Protein AF-A0A962YUQ8-F1 (afdb_monomer_lite)

Sequence (128 aa):
MPGHFPDFPIFPGVLIIAALARSSGMLVILLGWCEELGDMDALLARLARTEGTAGILGGNLMILTESKIKHIDPVYPGSTMELHSELILKRESMFVCKVVALVNGAEISKGQLTPATLPPTMLGEFGG

Structure (mmCIF, N/CA/C/O backbone):
data_AF-A0A962YUQ8-F1
#
_entry.id   AF-A0A962YUQ8-F1
#
loop_
_atom_site.group_PDB
_atom_site.id
_atom_site.type_symbol
_atom_site.label_atom_id
_atom_site.label_alt_id
_atom_site.label_comp_id
_atom_site.label_asym_id
_atom_site.label_entity_id
_atom_site.label_seq_id
_atom_site.pdbx_PDB_ins_code
_atom_site.Cartn_x
_atom_site.Cartn_y
_atom_site.Cartn_z
_atom_site.occupancy
_atom_site.B_iso_or_equiv
_atom_site.auth_seq_id
_atom_site.auth_comp_id
_atom_site.auth_asym_id
_atom_site.auth_atom_id
_atom_site.pdbx_PDB_model_num
ATOM 1 N N . MET A 1 1 ? 17.995 11.744 -11.605 1.00 47.94 1 MET A N 1
ATOM 2 C CA . MET A 1 1 ? 18.024 10.729 -10.531 1.00 47.94 1 MET A CA 1
ATOM 3 C C . MET A 1 1 ? 19.074 9.702 -10.916 1.00 47.94 1 MET A C 1
ATOM 5 O O . MET A 1 1 ? 19.015 9.257 -12.057 1.00 47.94 1 MET A O 1
ATOM 9 N N . PRO A 1 2 ? 20.048 9.378 -10.052 1.00 55.34 2 PRO A N 1
ATOM 10 C CA . PRO A 1 2 ? 20.934 8.236 -10.276 1.00 55.34 2 PRO A CA 1
ATOM 11 C C . PRO A 1 2 ? 20.058 6.992 -10.485 1.00 55.34 2 PRO A C 1
ATOM 13 O O . PRO A 1 2 ? 19.179 6.727 -9.665 1.00 55.34 2 PRO A O 1
ATOM 16 N N . GLY A 1 3 ? 20.195 6.320 -11.628 1.00 59.50 3 GLY A N 1
ATOM 17 C CA . GLY A 1 3 ? 19.309 5.222 -12.015 1.00 59.50 3 GLY A CA 1
ATOM 18 C C . GLY A 1 3 ? 19.520 3.986 -11.142 1.00 59.50 3 GLY A C 1
ATOM 19 O O . GLY A 1 3 ? 20.655 3.613 -10.853 1.00 59.50 3 GLY A O 1
ATOM 20 N N . HIS A 1 4 ? 18.432 3.333 -10.740 1.00 74.31 4 HIS A N 1
ATOM 21 C CA . HIS A 1 4 ? 18.457 1.920 -10.372 1.00 74.31 4 HIS A CA 1
ATOM 22 C C . HIS A 1 4 ? 18.119 1.133 -11.641 1.00 74.31 4 HIS A C 1
ATOM 24 O O . HIS A 1 4 ? 16.957 0.924 -11.929 1.00 74.31 4 HIS A O 1
ATOM 30 N N . PHE A 1 5 ? 19.047 0.779 -12.513 1.00 82.62 5 PHE A N 1
ATOM 31 C CA . PHE A 1 5 ? 20.499 0.724 -12.394 1.00 82.62 5 PHE A CA 1
ATOM 32 C C . PHE A 1 5 ? 21.167 1.816 -13.247 1.00 82.62 5 PHE A C 1
ATOM 34 O O . PHE A 1 5 ? 20.496 2.426 -14.088 1.00 82.62 5 PHE A O 1
ATOM 41 N N . PRO A 1 6 ? 22.467 2.102 -13.042 1.00 80.62 6 PRO A N 1
ATOM 42 C CA . PRO A 1 6 ? 23.225 2.937 -13.970 1.00 80.62 6 PRO A CA 1
ATOM 43 C C . PRO A 1 6 ? 23.014 2.434 -15.406 1.00 80.62 6 PRO A C 1
ATOM 45 O O . PRO A 1 6 ? 23.031 1.228 -15.637 1.00 80.62 6 PRO A O 1
ATOM 48 N N . ASP A 1 7 ? 22.708 3.348 -16.328 1.00 84.94 7 ASP A N 1
ATOM 49 C CA . ASP A 1 7 ? 22.373 3.095 -17.744 1.00 84.94 7 ASP A CA 1
ATOM 50 C C . ASP A 1 7 ? 21.083 2.298 -18.034 1.00 84.94 7 ASP A C 1
ATOM 52 O O . ASP A 1 7 ? 20.617 2.284 -19.173 1.00 84.94 7 ASP A O 1
ATOM 56 N N . PHE A 1 8 ? 20.440 1.707 -17.022 1.00 84.88 8 PHE A N 1
ATOM 57 C CA . PHE A 1 8 ? 19.187 0.962 -17.172 1.00 84.88 8 PHE A CA 1
ATOM 58 C C . PHE A 1 8 ? 18.180 1.329 -16.071 1.00 84.88 8 PHE A C 1
ATOM 60 O O . PHE A 1 8 ? 18.024 0.587 -15.097 1.00 84.88 8 PHE A O 1
ATOM 67 N N . PRO A 1 9 ? 17.508 2.491 -16.169 1.00 89.06 9 PRO A N 1
ATOM 68 C CA . PRO A 1 9 ? 16.664 2.992 -15.096 1.00 89.06 9 PRO A CA 1
ATOM 69 C C . PRO A 1 9 ? 15.342 2.214 -15.011 1.00 89.06 9 PRO A C 1
ATOM 71 O O . PRO A 1 9 ? 14.463 2.350 -15.858 1.00 89.06 9 PRO A O 1
ATOM 74 N N . ILE A 1 10 ? 15.188 1.449 -13.936 1.00 90.75 10 ILE A N 1
ATOM 75 C CA . ILE A 1 10 ? 13.982 0.737 -13.518 1.00 90.75 10 ILE A CA 1
ATOM 76 C C . ILE A 1 10 ? 13.551 1.263 -12.144 1.00 90.75 10 ILE A C 1
ATOM 78 O O . ILE A 1 10 ? 14.359 1.535 -11.255 1.00 90.75 10 ILE A O 1
ATOM 82 N N . PHE A 1 11 ? 12.250 1.387 -11.924 1.00 92.88 11 PHE A N 1
ATOM 83 C CA . PHE A 1 11 ? 11.718 1.684 -10.606 1.00 92.88 11 PHE A CA 1
ATOM 84 C C . PHE A 1 11 ? 11.902 0.473 -9.664 1.00 92.88 11 PHE A C 1
ATOM 86 O O . PHE A 1 11 ? 11.446 -0.626 -9.988 1.00 92.88 11 PHE A O 1
ATOM 93 N N . PRO A 1 12 ? 12.546 0.633 -8.494 1.00 94.12 12 PRO A N 1
ATOM 94 C CA . PRO A 1 12 ? 12.822 -0.487 -7.597 1.00 94.12 12 PRO A CA 1
ATOM 95 C C . PRO A 1 12 ? 11.549 -1.188 -7.101 1.00 94.12 12 PRO A C 1
ATOM 97 O O . PRO A 1 12 ? 10.645 -0.545 -6.563 1.00 94.12 12 PRO A O 1
ATOM 100 N N . GLY A 1 13 ? 11.519 -2.524 -7.167 1.00 93.88 13 GLY A N 1
ATOM 101 C CA . GLY A 1 13 ? 10.376 -3.329 -6.707 1.00 93.88 13 GLY A CA 1
ATOM 102 C C . GLY A 1 13 ? 9.995 -3.081 -5.241 1.00 93.88 13 GLY A C 1
ATOM 103 O O . GLY A 1 13 ? 8.817 -2.966 -4.911 1.00 93.88 13 GLY A O 1
ATOM 104 N N . VAL A 1 14 ? 10.981 -2.868 -4.364 1.00 95.50 14 VAL A N 1
ATOM 105 C CA . VAL A 1 14 ? 10.747 -2.532 -2.946 1.00 95.50 14 VAL A CA 1
ATOM 106 C C . VAL A 1 14 ? 9.982 -1.216 -2.759 1.00 95.50 14 VAL A C 1
ATOM 108 O O . VAL A 1 14 ? 9.186 -1.090 -1.830 1.00 95.50 14 VAL A O 1
ATOM 111 N N . LEU A 1 15 ? 10.162 -0.244 -3.659 1.00 95.44 15 LEU A N 1
ATOM 112 C CA . LEU A 1 15 ? 9.418 1.014 -3.605 1.00 95.44 15 LEU A CA 1
ATOM 113 C C . LEU A 1 15 ? 7.973 0.832 -4.075 1.00 95.44 15 LEU A C 1
ATOM 115 O O . LEU A 1 15 ? 7.090 1.514 -3.561 1.00 95.44 15 LEU A O 1
ATOM 119 N N . ILE A 1 16 ? 7.712 -0.124 -4.973 1.00 96.38 16 ILE A N 1
ATOM 120 C CA . ILE A 1 16 ? 6.347 -0.533 -5.340 1.00 96.38 16 ILE A CA 1
ATOM 121 C C . ILE A 1 16 ? 5.649 -1.139 -4.118 1.00 96.38 16 ILE A C 1
ATOM 123 O O . ILE A 1 16 ? 4.532 -0.744 -3.793 1.00 96.38 16 ILE A O 1
ATOM 127 N N . ILE A 1 17 ? 6.325 -2.036 -3.389 1.00 97.56 17 ILE A N 1
ATOM 128 C CA . ILE A 1 17 ? 5.801 -2.620 -2.142 1.00 97.56 17 ILE A CA 1
ATOM 129 C C . ILE A 1 17 ? 5.511 -1.520 -1.115 1.00 97.56 17 ILE A C 1
ATOM 131 O O . ILE A 1 17 ? 4.428 -1.497 -0.538 1.00 97.56 17 ILE A O 1
ATOM 135 N N . ALA A 1 18 ? 6.437 -0.578 -0.914 1.00 96.31 18 ALA A N 1
ATOM 136 C CA . ALA A 1 18 ? 6.252 0.529 0.023 1.00 96.31 18 ALA A CA 1
ATOM 137 C C . ALA A 1 18 ? 5.078 1.443 -0.365 1.00 96.31 18 ALA A C 1
ATOM 139 O O . ALA A 1 18 ? 4.335 1.896 0.506 1.00 96.31 18 ALA A O 1
ATOM 140 N N . ALA A 1 19 ? 4.892 1.710 -1.659 1.00 96.69 19 ALA A N 1
ATOM 141 C CA . ALA A 1 19 ? 3.779 2.512 -2.150 1.00 96.69 19 ALA A CA 1
ATOM 142 C C . ALA A 1 19 ? 2.433 1.798 -1.940 1.00 96.69 19 ALA A C 1
ATOM 144 O O . ALA A 1 19 ? 1.501 2.402 -1.407 1.00 96.69 19 ALA A O 1
ATOM 145 N N . LEU A 1 20 ? 2.356 0.501 -2.265 1.00 98.06 20 LEU A N 1
ATOM 146 C CA . LEU A 1 20 ? 1.181 -0.330 -1.990 1.00 98.06 20 LEU A CA 1
ATOM 147 C C . LEU A 1 20 ? 0.885 -0.397 -0.488 1.00 98.06 20 LEU A C 1
ATOM 149 O O . LEU A 1 20 ? -0.255 -0.197 -0.089 1.00 98.06 20 LEU A O 1
ATOM 153 N N . ALA A 1 21 ? 1.903 -0.576 0.357 1.00 96.69 21 ALA A N 1
ATOM 154 C CA . ALA A 1 21 ? 1.738 -0.614 1.808 1.00 96.69 21 ALA A CA 1
ATOM 155 C C . ALA A 1 21 ? 1.177 0.702 2.370 1.00 96.69 21 ALA A C 1
ATOM 157 O O . ALA A 1 21 ? 0.286 0.674 3.217 1.00 96.69 21 ALA A O 1
ATOM 158 N N . ARG A 1 22 ? 1.647 1.858 1.879 1.00 94.19 22 ARG A N 1
ATOM 159 C CA . ARG A 1 22 ? 1.100 3.168 2.2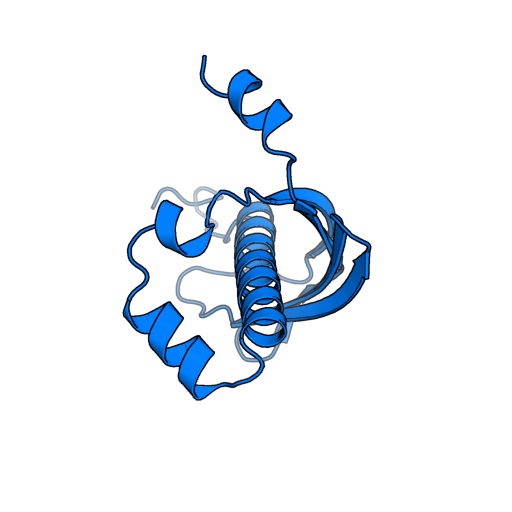77 1.00 94.19 22 ARG A CA 1
ATOM 160 C C . ARG A 1 22 ? -0.343 3.345 1.815 1.00 94.19 22 ARG A C 1
ATOM 162 O O . ARG A 1 22 ? -1.163 3.805 2.602 1.00 94.19 22 ARG A O 1
ATOM 169 N N . SER A 1 23 ? -0.660 2.941 0.585 1.00 95.38 23 SER A N 1
ATOM 170 C CA . SER A 1 23 ? -2.035 2.957 0.069 1.00 95.38 23 SER A CA 1
ATOM 171 C C . SER A 1 23 ? -2.961 2.078 0.921 1.00 95.38 23 SER A C 1
ATOM 173 O O . SER A 1 23 ? -4.014 2.536 1.360 1.00 95.38 23 SER A O 1
ATOM 175 N N . SER A 1 24 ? -2.528 0.859 1.259 1.00 96.12 24 SER A N 1
ATOM 176 C CA . SER A 1 24 ? -3.257 -0.044 2.153 1.00 96.12 24 SER A CA 1
ATOM 177 C C . SER A 1 24 ? -3.43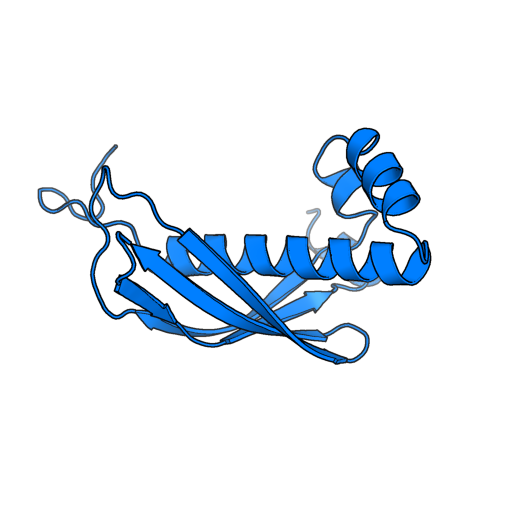9 0.532 3.558 1.00 96.12 24 SER A C 1
ATOM 179 O O . SER A 1 24 ? -4.525 0.422 4.117 1.00 96.12 24 SER A O 1
ATOM 181 N N . GLY A 1 25 ? -2.415 1.171 4.129 1.00 93.00 25 GLY A N 1
ATOM 182 C CA . GLY A 1 25 ? -2.526 1.836 5.430 1.00 93.00 25 GLY A CA 1
ATOM 183 C C . GLY A 1 25 ? -3.547 2.977 5.414 1.00 93.00 25 GLY A C 1
ATOM 184 O O . GLY A 1 25 ? -4.405 3.053 6.290 1.00 93.00 25 GLY A O 1
ATOM 185 N N . MET A 1 26 ? -3.524 3.825 4.382 1.00 91.38 26 MET A N 1
ATOM 186 C CA . MET A 1 26 ? -4.530 4.880 4.219 1.00 91.38 26 MET A CA 1
ATOM 187 C C . MET A 1 26 ? -5.943 4.300 4.115 1.00 91.38 26 MET A C 1
ATOM 189 O O . MET A 1 26 ? -6.844 4.784 4.792 1.00 91.38 26 MET A O 1
ATOM 193 N N . LEU A 1 27 ? -6.128 3.235 3.327 1.00 93.69 27 LEU A N 1
ATOM 194 C CA . LEU A 1 27 ? -7.411 2.540 3.213 1.00 93.69 27 LEU A CA 1
ATOM 195 C C . LEU A 1 27 ? -7.913 2.054 4.579 1.00 93.69 27 LEU A C 1
ATOM 197 O O . LEU A 1 27 ? -9.058 2.310 4.935 1.00 93.69 27 LEU A O 1
ATOM 201 N N . VAL A 1 28 ? -7.058 1.389 5.357 1.00 93.12 28 VAL A N 1
ATOM 202 C CA . VAL A 1 28 ? -7.417 0.861 6.682 1.00 93.12 28 VAL A CA 1
ATOM 203 C C . VAL A 1 28 ? -7.835 1.974 7.646 1.00 93.12 28 VAL A C 1
ATOM 205 O O . VAL A 1 28 ? -8.845 1.830 8.333 1.00 93.12 28 VAL A O 1
ATOM 208 N N . ILE A 1 29 ? -7.102 3.091 7.676 1.00 90.12 29 ILE A N 1
ATOM 209 C CA . ILE A 1 29 ? -7.434 4.247 8.527 1.00 90.12 29 ILE A CA 1
ATOM 210 C C . ILE A 1 29 ? -8.783 4.842 8.127 1.00 90.12 29 ILE A C 1
ATOM 212 O O . ILE A 1 29 ? -9.642 5.051 8.981 1.00 90.12 29 ILE A O 1
ATOM 216 N N . LEU A 1 30 ? -8.983 5.082 6.829 1.00 89.88 30 LEU A N 1
ATOM 217 C CA . LEU A 1 30 ? -10.210 5.687 6.316 1.00 89.88 30 LEU A CA 1
ATOM 218 C C . LEU A 1 30 ? -11.430 4.796 6.570 1.00 89.88 30 LEU A C 1
ATOM 220 O O . LEU A 1 30 ? -12.469 5.301 6.985 1.00 89.88 30 LEU A O 1
ATOM 224 N N . LEU A 1 31 ? -11.297 3.478 6.387 1.00 90.38 31 LEU A N 1
ATOM 225 C CA . LEU A 1 31 ? -12.355 2.521 6.717 1.00 90.38 31 LEU A CA 1
ATOM 226 C C . LEU A 1 31 ? -12.657 2.512 8.220 1.00 90.38 31 LEU A C 1
ATOM 228 O O . LEU A 1 31 ? -13.823 2.520 8.600 1.00 90.38 31 LEU A O 1
ATOM 232 N N . GLY A 1 32 ? -11.630 2.555 9.074 1.00 89.38 32 GLY A N 1
ATOM 233 C CA . GLY A 1 32 ? -11.812 2.639 10.525 1.00 89.38 32 GLY A CA 1
ATOM 234 C C . GLY A 1 32 ? -12.569 3.896 10.958 1.00 89.38 32 GLY A C 1
ATOM 235 O O . GLY A 1 32 ? -13.484 3.812 11.771 1.00 89.38 32 GLY A O 1
ATOM 236 N N . TRP A 1 33 ? -12.249 5.054 10.378 1.00 89.31 33 TRP A N 1
ATOM 237 C CA . TRP A 1 33 ? -12.995 6.288 10.640 1.00 89.31 33 TRP A CA 1
ATOM 238 C C . TRP A 1 33 ? -14.411 6.256 10.078 1.00 89.31 33 TRP A C 1
ATOM 240 O O . TRP A 1 33 ? -15.317 6.793 10.704 1.00 89.31 33 TRP A O 1
ATOM 250 N N . CYS A 1 34 ? -14.616 5.636 8.916 1.00 89.50 34 CYS A N 1
ATOM 251 C CA . CYS A 1 34 ? -15.949 5.464 8.351 1.00 89.50 34 CYS A CA 1
ATOM 252 C C . CYS A 1 34 ? -16.841 4.622 9.276 1.00 89.50 34 CYS A C 1
ATOM 254 O O . CYS A 1 34 ? -18.006 4.957 9.466 1.00 89.50 34 CYS A O 1
ATOM 256 N N . GLU A 1 35 ? -16.294 3.562 9.881 1.00 89.06 35 GLU A N 1
ATOM 257 C CA . GLU A 1 35 ? -16.995 2.748 10.883 1.00 89.06 35 GLU A CA 1
ATOM 258 C C . GLU A 1 35 ? -17.270 3.528 12.181 1.00 89.06 35 GLU A C 1
ATOM 260 O O . GLU A 1 35 ? -18.359 3.415 12.736 1.00 89.06 35 GLU A O 1
ATOM 265 N N . GLU A 1 36 ? -16.306 4.324 12.659 1.00 89.06 36 GLU A N 1
ATOM 266 C CA . GLU A 1 36 ? -16.436 5.132 13.883 1.00 89.06 36 GLU A CA 1
ATOM 267 C C . GLU A 1 36 ? -17.482 6.248 13.737 1.00 89.06 36 GLU A C 1
ATOM 269 O O . GLU A 1 36 ? -18.279 6.487 14.642 1.00 89.06 36 GLU A O 1
ATOM 274 N N . LEU A 1 37 ? -17.468 6.948 12.600 1.00 90.19 37 LEU A N 1
ATOM 275 C CA . LEU A 1 37 ? -18.314 8.113 12.346 1.00 90.19 37 LEU A CA 1
ATOM 276 C C . LEU A 1 37 ? -19.694 7.729 11.798 1.00 90.19 37 LEU A C 1
ATOM 278 O O . LEU A 1 37 ? -20.643 8.491 11.968 1.00 90.19 37 LEU A O 1
ATOM 282 N N . GLY A 1 38 ? -19.808 6.577 11.128 1.00 89.62 38 GLY A N 1
ATOM 283 C CA . GLY A 1 38 ? -21.056 6.055 10.562 1.00 89.62 38 GLY A CA 1
ATOM 284 C C . GLY A 1 38 ? -21.606 6.825 9.355 1.00 89.62 38 GLY A C 1
ATOM 285 O O . GLY A 1 38 ? -22.658 6.456 8.838 1.00 89.62 38 GLY A O 1
ATOM 286 N N . ASP A 1 39 ? -20.918 7.876 8.903 1.00 90.62 39 ASP A N 1
ATOM 287 C CA . ASP A 1 39 ? -21.372 8.772 7.842 1.00 90.62 39 ASP A CA 1
ATOM 288 C C . ASP A 1 39 ? -20.209 9.290 6.974 1.00 90.62 39 ASP A C 1
ATOM 290 O O . ASP A 1 39 ? -19.122 9.621 7.464 1.00 90.62 39 ASP A O 1
ATOM 294 N N . MET A 1 40 ? -20.458 9.377 5.665 1.00 90.31 40 MET A N 1
ATOM 295 C CA . MET A 1 40 ? -19.477 9.825 4.677 1.00 90.31 40 MET A CA 1
ATOM 296 C C . MET A 1 40 ? -19.205 11.327 4.763 1.00 90.31 40 MET A C 1
ATOM 298 O O . MET A 1 40 ? -18.052 11.730 4.593 1.00 90.31 40 MET A O 1
ATOM 302 N N . ASP A 1 41 ? -20.206 12.156 5.068 1.00 92.81 41 ASP A N 1
ATOM 303 C CA . ASP A 1 41 ? -19.989 13.599 5.215 1.00 92.81 41 ASP A CA 1
ATOM 304 C C . ASP A 1 41 ? -19.131 13.887 6.452 1.00 92.81 41 ASP A C 1
ATOM 306 O O . ASP A 1 41 ? -18.200 14.697 6.400 1.00 92.81 41 ASP A O 1
ATOM 310 N N . ALA A 1 42 ? -19.361 13.158 7.547 1.00 90.12 42 ALA A N 1
ATOM 311 C CA . ALA A 1 42 ? -18.512 13.207 8.732 1.00 90.12 42 ALA A CA 1
ATOM 312 C C . ALA A 1 42 ? -17.060 12.776 8.442 1.00 90.12 42 ALA A C 1
ATOM 314 O O . ALA A 1 42 ? -16.123 13.446 8.895 1.00 90.12 42 ALA A O 1
ATOM 315 N N . LEU A 1 43 ? -16.855 11.705 7.662 1.00 90.88 43 LEU A N 1
ATOM 316 C CA . LEU A 1 43 ? -15.524 11.260 7.233 1.00 90.88 43 LEU A CA 1
ATOM 317 C C . LEU A 1 43 ? -14.805 12.346 6.425 1.00 90.88 43 LEU A C 1
ATOM 319 O O . LEU A 1 43 ? -13.659 12.684 6.730 1.00 90.88 43 LEU A O 1
ATOM 323 N N . LEU A 1 44 ? -15.477 12.919 5.423 1.00 90.81 44 LEU A N 1
ATOM 324 C CA . LEU A 1 44 ? -14.922 13.986 4.588 1.00 90.81 44 LEU A CA 1
ATOM 325 C C . LEU A 1 44 ? -14.599 15.231 5.416 1.00 90.81 44 LEU A C 1
ATOM 327 O O . LEU A 1 44 ? -13.532 15.822 5.259 1.00 90.81 44 LEU A O 1
ATOM 331 N N . ALA A 1 45 ? -15.479 15.597 6.347 1.00 90.69 45 ALA A N 1
ATOM 332 C CA . ALA A 1 45 ? -15.268 16.724 7.241 1.00 90.69 45 ALA A CA 1
ATOM 333 C C . ALA A 1 45 ? -14.075 16.497 8.186 1.00 90.69 45 ALA A C 1
ATOM 335 O O . ALA A 1 45 ? -13.325 17.435 8.461 1.00 90.69 45 ALA A O 1
ATOM 336 N N . ARG A 1 46 ? -13.865 15.266 8.676 1.00 88.06 46 ARG A N 1
ATOM 337 C CA . ARG A 1 46 ? -12.668 14.898 9.450 1.00 88.06 46 ARG A CA 1
ATOM 338 C C . ARG A 1 46 ? -11.415 14.985 8.585 1.00 88.06 46 ARG A C 1
ATOM 340 O O . ARG A 1 46 ? -10.454 15.631 8.994 1.00 88.06 46 ARG A O 1
ATOM 347 N N . LEU A 1 47 ? -11.441 14.401 7.389 1.00 88.19 47 LEU A N 1
ATOM 348 C CA . LEU A 1 47 ? -10.312 14.415 6.459 1.00 88.19 47 LEU A CA 1
ATOM 349 C C . LEU A 1 47 ? -9.898 15.848 6.094 1.00 88.19 47 LEU A C 1
ATOM 351 O O . LEU A 1 47 ? -8.718 16.169 6.155 1.00 88.19 47 LEU A O 1
ATOM 355 N N . ALA A 1 48 ? -10.863 16.728 5.811 1.00 88.88 48 ALA A N 1
ATOM 356 C CA . ALA A 1 48 ? -10.619 18.128 5.460 1.00 88.88 48 ALA A CA 1
ATOM 357 C C . ALA A 1 48 ? -9.949 18.945 6.578 1.00 88.88 48 ALA A C 1
ATOM 359 O O . ALA A 1 48 ? -9.284 19.937 6.300 1.00 88.88 48 ALA A O 1
ATOM 360 N N . ARG A 1 49 ? -10.132 18.542 7.840 1.00 86.94 49 ARG A N 1
ATOM 361 C CA . ARG A 1 49 ? -9.528 19.187 9.018 1.00 86.94 49 ARG A CA 1
ATOM 362 C C . ARG A 1 49 ? -8.240 18.502 9.477 1.00 86.94 49 ARG A C 1
ATOM 364 O O . ARG A 1 49 ? -7.633 18.934 10.454 1.00 86.94 49 ARG A O 1
ATOM 371 N N . THR A 1 50 ? -7.856 17.408 8.827 1.00 84.50 50 THR A N 1
ATOM 372 C CA . THR A 1 50 ? -6.701 16.609 9.218 1.00 84.50 50 THR A CA 1
ATOM 373 C C . THR A 1 50 ? -5.458 17.108 8.496 1.00 84.50 50 THR A C 1
ATOM 375 O O . THR A 1 50 ? -5.337 16.963 7.283 1.00 84.50 50 THR A O 1
ATOM 378 N N . GLU A 1 51 ? -4.500 17.641 9.252 1.00 78.81 51 GLU A N 1
ATOM 379 C CA . GLU A 1 51 ? -3.208 18.071 8.721 1.00 78.81 51 GLU A CA 1
ATOM 380 C C . GLU A 1 51 ? -2.057 17.235 9.290 1.00 78.81 51 GLU A C 1
ATOM 382 O O . GLU A 1 51 ? -2.012 16.896 10.477 1.00 78.81 51 GLU A O 1
ATOM 387 N N . GLY A 1 52 ? -1.096 16.917 8.420 1.00 74.25 52 GLY A N 1
ATOM 388 C CA . GLY A 1 52 ? 0.126 16.202 8.778 1.00 74.25 52 GLY A CA 1
ATOM 389 C C . GLY A 1 52 ? -0.068 14.727 9.156 1.00 74.25 52 GLY A C 1
ATOM 390 O O . GLY A 1 52 ? -1.168 14.215 9.359 1.00 74.25 52 GLY A O 1
ATOM 391 N N . THR A 1 53 ? 1.055 14.016 9.268 1.00 66.38 53 THR A N 1
ATOM 392 C CA . THR A 1 53 ? 1.082 12.574 9.561 1.00 66.38 53 THR A CA 1
ATOM 393 C C . THR A 1 53 ? 0.456 12.243 10.919 1.00 66.38 53 THR A C 1
ATOM 395 O O . THR A 1 53 ? -0.230 11.235 11.049 1.00 66.38 53 THR A O 1
ATOM 398 N N . ALA A 1 54 ? 0.646 13.102 11.925 1.00 66.56 54 ALA A N 1
ATOM 399 C CA . ALA A 1 54 ? 0.097 12.895 13.265 1.00 66.56 54 ALA A CA 1
ATOM 400 C C . ALA A 1 54 ? -1.440 12.967 13.288 1.00 66.56 54 ALA A C 1
ATOM 402 O O . ALA A 1 54 ? -2.073 12.147 13.951 1.00 66.56 54 ALA A O 1
ATOM 403 N N . GLY A 1 55 ? -2.037 13.890 12.525 1.00 67.25 55 GLY A N 1
ATOM 404 C CA . GLY A 1 55 ? -3.489 13.994 12.396 1.00 67.25 55 GLY A CA 1
ATOM 405 C C . GLY A 1 55 ? -4.097 12.788 11.678 1.00 67.25 55 GLY A C 1
ATOM 406 O O . GLY A 1 55 ? -5.141 12.292 12.097 1.00 67.25 55 GLY A O 1
ATOM 407 N N . ILE A 1 56 ? -3.429 12.288 10.629 1.00 69.38 56 ILE A N 1
ATOM 408 C CA . ILE A 1 56 ? -3.912 11.141 9.843 1.00 69.38 56 ILE A CA 1
ATOM 409 C C . ILE A 1 56 ? -3.807 9.841 10.636 1.00 69.38 56 ILE A C 1
ATOM 411 O O . ILE A 1 56 ? -4.727 9.031 10.632 1.00 69.38 56 ILE A O 1
ATOM 415 N N . LEU A 1 57 ? -2.688 9.627 11.325 1.00 68.25 57 LEU A N 1
ATOM 416 C CA . LEU A 1 57 ? -2.483 8.392 12.071 1.00 68.25 57 LEU A CA 1
ATOM 417 C C . LEU A 1 57 ? -3.243 8.392 13.403 1.00 68.25 57 LEU A C 1
ATOM 419 O O . LEU A 1 57 ? -3.609 7.325 13.881 1.00 68.25 57 LEU A O 1
ATOM 423 N N . GLY A 1 58 ? -3.488 9.552 14.027 1.00 64.12 58 GLY A N 1
ATOM 424 C CA . GLY A 1 58 ? -4.191 9.633 15.315 1.00 64.12 58 GLY A CA 1
ATOM 425 C C . GLY A 1 58 ? -3.529 8.811 16.432 1.00 64.12 58 GLY A C 1
ATOM 426 O O . GLY A 1 58 ? -4.215 8.344 17.334 1.00 64.12 58 GLY A O 1
ATOM 427 N N . GLY A 1 59 ? -2.213 8.577 16.342 1.00 65.69 59 GLY A N 1
ATOM 428 C CA . GLY A 1 59 ? -1.459 7.677 17.227 1.00 65.69 59 GLY A CA 1
ATOM 429 C C . GLY A 1 59 ? -1.391 6.211 16.770 1.00 65.69 59 GLY A C 1
ATOM 430 O O . GLY A 1 59 ? -0.603 5.446 17.319 1.00 65.69 59 GLY A O 1
ATOM 431 N N . ASN A 1 60 ? -2.137 5.819 15.734 1.00 70.31 60 ASN A N 1
ATOM 432 C CA . ASN A 1 60 ? -2.094 4.478 15.155 1.00 70.31 60 ASN A CA 1
ATOM 433 C C . ASN A 1 60 ? -0.958 4.377 14.132 1.00 70.31 60 ASN A C 1
ATOM 435 O O . ASN A 1 60 ? -1.123 4.680 12.950 1.00 70.31 60 ASN A O 1
ATOM 439 N N . LEU A 1 61 ? 0.217 3.942 14.585 1.00 81.62 61 LEU A N 1
ATOM 440 C CA . LEU A 1 61 ? 1.302 3.562 13.686 1.00 81.62 61 LEU A CA 1
ATOM 441 C C . LEU A 1 61 ? 1.039 2.154 13.153 1.00 81.62 61 LEU A C 1
ATOM 443 O O . LEU A 1 61 ? 0.815 1.236 13.934 1.00 81.62 61 LEU A O 1
ATOM 447 N N . MET A 1 62 ? 1.101 1.965 11.837 1.00 89.00 62 MET A N 1
ATOM 448 C CA . MET A 1 62 ? 1.058 0.633 11.234 1.00 89.00 62 MET A CA 1
ATOM 449 C C . MET A 1 62 ? 2.430 0.220 10.723 1.00 89.00 62 MET A C 1
ATOM 451 O O . MET A 1 62 ? 3.131 1.006 10.084 1.00 89.00 62 MET A O 1
ATOM 455 N N . ILE A 1 63 ? 2.776 -1.040 10.959 1.00 92.19 63 ILE A N 1
ATOM 456 C CA . ILE A 1 63 ? 3.972 -1.686 10.425 1.00 92.19 63 ILE A CA 1
ATOM 457 C C . ILE A 1 63 ? 3.575 -2.747 9.404 1.00 92.19 63 ILE A C 1
ATOM 459 O O . ILE A 1 63 ? 2.538 -3.401 9.531 1.00 92.19 63 ILE A O 1
ATOM 463 N N . LEU A 1 64 ? 4.404 -2.936 8.381 1.00 94.50 64 LEU A N 1
ATOM 464 C CA . LEU A 1 64 ? 4.211 -4.027 7.435 1.00 94.50 64 LEU A CA 1
ATOM 465 C C . LEU A 1 64 ? 4.818 -5.307 8.019 1.00 94.50 64 LEU A C 1
ATOM 467 O O . LEU A 1 64 ? 6.036 -5.403 8.131 1.00 94.50 64 LEU A O 1
ATOM 471 N N . THR A 1 65 ? 3.974 -6.274 8.389 1.00 93.69 65 THR A N 1
ATOM 472 C CA . THR A 1 65 ? 4.433 -7.530 9.014 1.00 93.69 65 THR A CA 1
ATOM 473 C C . THR A 1 65 ? 4.759 -8.609 7.987 1.00 93.69 65 THR A C 1
ATOM 475 O O . THR A 1 65 ? 5.745 -9.325 8.129 1.00 93.69 65 THR A O 1
ATOM 478 N N . GLU A 1 66 ? 3.964 -8.704 6.918 1.00 96.06 66 GLU A N 1
ATOM 479 C CA . GLU A 1 66 ? 4.169 -9.669 5.839 1.00 96.06 66 GLU A CA 1
ATOM 480 C C . GLU A 1 66 ? 3.944 -9.012 4.477 1.00 96.06 66 GLU A C 1
ATOM 482 O O . GLU A 1 66 ? 2.997 -8.247 4.280 1.00 96.06 66 GLU A O 1
ATOM 487 N N . SER A 1 67 ? 4.805 -9.358 3.521 1.00 96.62 67 SER A N 1
ATOM 488 C CA . SER A 1 67 ? 4.682 -8.979 2.118 1.00 96.62 67 SER A CA 1
ATOM 489 C C . SER A 1 67 ? 4.855 -10.212 1.240 1.00 96.62 67 SER A C 1
ATOM 491 O O . SER A 1 67 ? 5.943 -10.780 1.155 1.00 96.62 67 SER A O 1
ATOM 493 N N . LYS A 1 68 ? 3.783 -10.607 0.553 1.00 97.62 68 LYS A N 1
ATOM 494 C CA . LYS A 1 68 ? 3.765 -11.675 -0.451 1.00 97.62 68 LYS A CA 1
ATOM 495 C C . LYS A 1 68 ? 3.455 -11.055 -1.803 1.00 97.62 68 LYS A C 1
ATOM 497 O O . LYS A 1 68 ? 2.324 -11.124 -2.278 1.00 97.62 68 LYS A O 1
ATOM 502 N N . ILE A 1 69 ? 4.459 -10.409 -2.392 1.00 98.19 69 ILE A N 1
ATOM 503 C CA . ILE A 1 69 ? 4.334 -9.674 -3.652 1.00 98.19 69 ILE A CA 1
ATOM 504 C C . ILE A 1 69 ? 5.148 -10.360 -4.742 1.00 98.19 69 ILE A C 1
ATOM 506 O O . ILE A 1 69 ? 6.320 -10.682 -4.553 1.00 98.19 69 ILE A O 1
ATOM 510 N N . LYS A 1 70 ? 4.516 -10.556 -5.899 1.00 97.94 70 LYS A N 1
ATOM 511 C CA . LYS A 1 70 ? 5.161 -10.979 -7.137 1.00 97.94 70 LYS A CA 1
ATOM 512 C C . LYS A 1 70 ? 5.260 -9.778 -8.071 1.00 97.94 70 LYS A C 1
ATOM 514 O O . LYS A 1 70 ? 4.235 -9.242 -8.492 1.00 97.94 70 LYS A O 1
ATOM 519 N N . HIS A 1 71 ? 6.485 -9.408 -8.423 1.00 97.44 71 HIS A N 1
ATOM 520 C CA . HIS A 1 71 ? 6.756 -8.469 -9.508 1.00 97.44 71 HIS A CA 1
ATOM 521 C C . HIS A 1 71 ? 6.667 -9.205 -10.847 1.00 97.44 71 HIS A C 1
ATOM 523 O O . HIS A 1 71 ? 7.167 -10.325 -10.972 1.00 97.44 71 HIS A O 1
ATOM 529 N N . ILE A 1 72 ? 5.966 -8.603 -11.803 1.00 96.81 72 ILE A N 1
ATOM 530 C CA . ILE A 1 72 ? 5.664 -9.190 -13.112 1.00 96.81 72 ILE A CA 1
ATOM 531 C C . ILE A 1 72 ? 6.552 -8.536 -14.167 1.00 96.81 72 ILE A C 1
ATOM 533 O O . ILE A 1 72 ? 7.318 -9.244 -14.810 1.00 96.81 72 ILE A O 1
ATOM 537 N N . ASP A 1 73 ? 6.506 -7.205 -14.262 1.00 94.56 73 ASP A N 1
ATOM 538 C CA . ASP A 1 73 ? 7.221 -6.426 -15.274 1.00 94.56 73 ASP A CA 1
ATOM 539 C C . ASP A 1 73 ? 7.933 -5.202 -14.667 1.00 94.56 73 ASP A C 1
ATOM 541 O O . ASP A 1 73 ? 7.472 -4.645 -13.662 1.00 94.56 73 ASP A O 1
ATOM 545 N N . PRO A 1 74 ? 9.066 -4.766 -15.255 1.00 9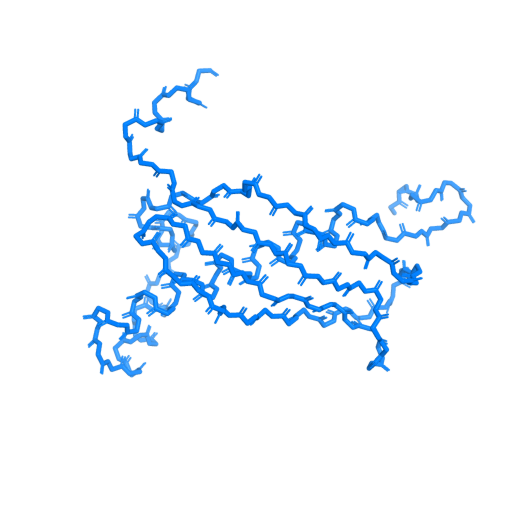2.44 74 PRO A N 1
ATOM 546 C CA . PRO A 1 74 ? 9.779 -3.573 -14.817 1.00 92.44 74 PRO A CA 1
ATOM 547 C C . PRO A 1 74 ? 8.987 -2.300 -15.135 1.00 92.44 74 PRO A C 1
ATOM 549 O O . PRO A 1 74 ? 8.370 -2.171 -16.191 1.00 92.44 74 PRO A O 1
ATOM 552 N N . VAL A 1 75 ? 9.066 -1.319 -14.237 1.00 93.12 75 VAL A N 1
ATOM 553 C CA . VAL A 1 75 ? 8.460 0.005 -14.433 1.00 93.12 75 VAL A CA 1
ATOM 554 C C . VAL A 1 75 ? 9.550 1.000 -14.812 1.00 93.12 75 VAL A C 1
ATOM 556 O O . VAL A 1 75 ? 10.535 1.141 -14.091 1.00 93.12 75 VAL A O 1
ATOM 559 N N . TYR A 1 76 ? 9.370 1.711 -15.922 1.00 91.50 76 TYR A N 1
ATOM 560 C CA . TYR A 1 76 ? 10.347 2.681 -16.424 1.00 91.50 76 TYR A CA 1
ATOM 561 C C . TYR A 1 76 ? 9.983 4.119 -16.022 1.00 91.50 76 TYR A C 1
ATOM 563 O O . TYR A 1 76 ? 8.793 4.431 -15.881 1.00 91.50 76 TYR A O 1
ATOM 571 N N . PRO A 1 77 ? 10.968 5.025 -15.861 1.00 89.50 77 PRO A N 1
ATOM 572 C CA . PRO A 1 77 ? 10.708 6.442 -15.626 1.00 89.50 77 PRO A CA 1
ATOM 573 C C . PRO A 1 77 ? 9.740 7.037 -16.653 1.00 89.50 77 PRO A C 1
ATOM 575 O O . PRO A 1 77 ? 9.809 6.725 -17.838 1.00 89.50 77 PRO A O 1
ATOM 578 N N . GLY A 1 78 ? 8.844 7.908 -16.188 1.00 89.94 78 GLY A N 1
ATOM 579 C CA . GLY A 1 78 ? 7.778 8.488 -17.011 1.00 89.94 78 GLY A CA 1
ATOM 580 C C . GLY A 1 78 ? 6.494 7.654 -17.060 1.00 89.94 78 GLY A C 1
ATOM 581 O O . GLY A 1 78 ? 5.467 8.173 -17.481 1.00 89.94 78 GLY A O 1
ATOM 582 N N . SER A 1 79 ? 6.514 6.407 -16.579 1.00 92.94 79 SER A N 1
ATOM 583 C CA . SER A 1 79 ? 5.295 5.605 -16.419 1.00 92.94 79 SER A CA 1
ATOM 584 C C . SER A 1 79 ? 4.436 6.130 -15.266 1.00 92.94 79 SER A C 1
ATOM 586 O O . SER A 1 79 ? 4.956 6.451 -14.195 1.00 92.94 79 SER A O 1
ATOM 588 N N . THR A 1 80 ? 3.116 6.146 -15.448 1.00 95.06 80 THR A N 1
ATOM 589 C CA . THR A 1 80 ? 2.156 6.358 -14.358 1.00 95.06 80 THR A CA 1
ATOM 590 C C . THR A 1 80 ? 1.755 5.008 -13.780 1.00 95.06 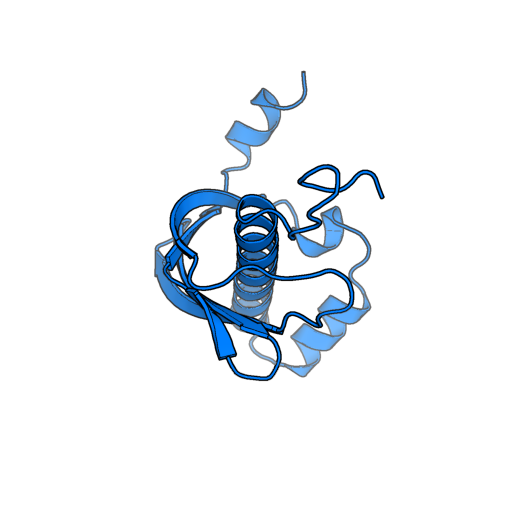80 THR A C 1
ATOM 592 O O . THR A 1 80 ? 1.289 4.134 -14.507 1.00 95.06 80 THR A O 1
ATOM 595 N N . MET A 1 81 ? 1.961 4.844 -12.473 1.00 95.25 81 MET A N 1
ATOM 596 C CA . MET A 1 81 ? 1.593 3.633 -11.748 1.00 95.25 81 MET A CA 1
ATOM 597 C C . MET A 1 81 ? 0.285 3.854 -10.988 1.00 95.25 81 MET A C 1
ATOM 599 O O . MET A 1 81 ? 0.189 4.772 -10.174 1.00 95.25 81 MET A O 1
ATOM 603 N N . GLU A 1 82 ? -0.693 2.987 -11.226 1.00 97.56 82 GLU A N 1
ATOM 604 C CA . GLU A 1 82 ? -1.957 2.946 -10.490 1.00 97.56 82 GLU A CA 1
ATOM 605 C C . GLU A 1 82 ? -1.858 1.896 -9.382 1.00 97.56 82 GLU A C 1
ATOM 607 O O . GLU A 1 82 ? -1.396 0.778 -9.612 1.00 97.56 82 GLU A O 1
ATOM 612 N N . LEU A 1 83 ? -2.255 2.261 -8.163 1.00 98.06 83 LEU A N 1
ATOM 613 C CA . LEU A 1 83 ? -2.139 1.418 -6.975 1.00 98.06 83 LEU A CA 1
ATOM 614 C C . LEU A 1 83 ? -3.533 1.046 -6.486 1.00 98.06 83 LEU A C 1
ATOM 616 O O . LEU A 1 83 ? -4.310 1.911 -6.092 1.00 98.06 83 LEU A O 1
ATOM 620 N N . HIS A 1 84 ? -3.824 -0.247 -6.473 1.00 97.94 84 HIS A N 1
ATOM 621 C CA . HIS A 1 84 ? -5.091 -0.791 -6.014 1.00 97.94 84 HIS A CA 1
ATOM 622 C C . HIS A 1 84 ? -4.852 -1.586 -4.737 1.00 97.94 84 HIS A C 1
ATOM 624 O O . HIS A 1 84 ? -3.980 -2.456 -4.684 1.00 97.94 84 HIS A O 1
ATOM 630 N N . SER A 1 85 ? -5.647 -1.292 -3.712 1.00 97.94 85 SER A N 1
ATOM 631 C CA . SER A 1 85 ? -5.654 -2.012 -2.445 1.00 97.94 85 SER A CA 1
ATOM 632 C C . SER A 1 85 ? -7.087 -2.361 -2.078 1.00 97.94 85 SER A C 1
ATOM 634 O O . SER A 1 85 ? -7.964 -1.505 -2.100 1.00 97.94 85 SER A O 1
ATOM 636 N N . GLU A 1 86 ? -7.299 -3.608 -1.687 1.00 97.88 86 GLU A N 1
ATOM 637 C CA . GLU A 1 86 ? -8.580 -4.144 -1.244 1.00 97.88 86 GLU A CA 1
ATOM 638 C C . GLU A 1 86 ? -8.380 -4.810 0.119 1.00 97.88 86 GLU A C 1
ATOM 640 O O . GLU A 1 86 ? -7.534 -5.696 0.259 1.00 97.88 86 GLU A O 1
ATOM 645 N N . LEU A 1 87 ? -9.130 -4.377 1.135 1.00 97.31 87 LEU A N 1
ATOM 646 C CA . LEU A 1 87 ? -9.101 -4.999 2.457 1.00 97.31 87 LEU A CA 1
ATOM 647 C C . LEU A 1 87 ? -9.909 -6.303 2.419 1.00 97.31 87 LEU A C 1
ATOM 649 O O . LEU A 1 87 ? -11.122 -6.277 2.248 1.00 97.31 87 LEU A O 1
ATOM 653 N N . ILE A 1 88 ? -9.236 -7.435 2.609 1.00 97.56 88 ILE A N 1
ATOM 654 C CA . ILE A 1 88 ? -9.839 -8.776 2.579 1.00 97.56 88 ILE A CA 1
ATOM 655 C C . ILE A 1 88 ? -10.246 -9.237 3.976 1.00 97.56 88 ILE A C 1
ATOM 657 O O . ILE A 1 88 ? -11.243 -9.934 4.148 1.00 97.56 88 ILE A O 1
ATOM 661 N N . LEU A 1 89 ? -9.450 -8.885 4.986 1.00 94.94 89 LEU A N 1
ATOM 662 C CA . LEU A 1 89 ? -9.666 -9.337 6.352 1.00 94.94 89 LEU A CA 1
ATOM 663 C C . LEU A 1 89 ? -9.204 -8.282 7.348 1.00 94.94 89 LEU A C 1
ATOM 665 O O . LEU A 1 89 ? -8.106 -7.746 7.221 1.00 94.94 89 LEU A O 1
ATOM 669 N N . LYS A 1 90 ? -10.017 -8.062 8.379 1.00 93.44 90 LYS A N 1
ATOM 670 C CA . LYS A 1 90 ? -9.702 -7.245 9.550 1.00 93.44 90 LYS A CA 1
ATOM 671 C C . LYS A 1 90 ? -9.774 -8.125 10.797 1.00 93.44 90 LYS A C 1
ATOM 673 O O . LYS A 1 90 ? -10.801 -8.750 11.049 1.00 93.44 90 LYS A O 1
ATOM 678 N N . ARG A 1 91 ? -8.680 -8.202 11.557 1.00 88.44 91 ARG A N 1
ATOM 679 C CA . ARG A 1 91 ? -8.566 -8.941 12.824 1.00 88.44 91 ARG A CA 1
ATOM 680 C C . ARG A 1 91 ? -7.936 -8.041 13.874 1.00 88.44 91 ARG A C 1
ATOM 682 O O . ARG A 1 91 ? -6.720 -7.962 13.901 1.00 88.44 91 ARG A O 1
ATOM 689 N N . GLU A 1 92 ? -8.738 -7.394 14.715 1.00 84.19 92 GLU A N 1
ATOM 690 C CA . GLU A 1 92 ? -8.298 -6.470 15.780 1.00 84.19 92 GLU A CA 1
ATOM 691 C C . GLU A 1 92 ? -7.188 -5.488 15.350 1.00 84.19 92 GLU A C 1
ATOM 693 O O . GLU A 1 92 ? -7.497 -4.390 14.894 1.00 84.19 92 GLU A O 1
ATOM 698 N N . SER A 1 93 ? -5.915 -5.875 15.459 1.00 88.31 93 SER A N 1
ATOM 699 C CA . SER A 1 93 ? -4.737 -5.085 15.088 1.00 88.31 93 SER A CA 1
ATOM 700 C C . SER A 1 93 ? -4.065 -5.491 13.769 1.00 88.31 93 SER A C 1
ATOM 702 O O . SER A 1 93 ? -3.077 -4.873 13.399 1.00 88.31 93 SER A O 1
ATOM 704 N N . MET A 1 94 ? -4.549 -6.502 13.048 1.00 93.81 94 MET A N 1
ATOM 705 C CA . MET A 1 94 ? -3.983 -7.002 11.791 1.00 93.81 94 MET A CA 1
ATOM 706 C C . MET A 1 94 ? -4.974 -6.898 10.635 1.00 93.81 94 MET A C 1
ATOM 708 O O . MET A 1 94 ? -6.161 -7.206 10.767 1.00 93.81 94 MET A O 1
ATOM 712 N N . PHE A 1 95 ? -4.457 -6.553 9.462 1.00 96.44 95 PHE A N 1
ATOM 713 C CA . PHE A 1 95 ? -5.239 -6.378 8.246 1.00 96.44 95 PHE A CA 1
ATOM 714 C C . PHE A 1 95 ? -4.599 -7.172 7.118 1.00 96.44 95 PHE A C 1
ATOM 716 O O . PHE A 1 95 ? -3.380 -7.198 7.001 1.00 96.44 95 PHE A O 1
ATOM 723 N N . VAL A 1 96 ? -5.407 -7.819 6.284 1.00 97.75 96 VAL A N 1
ATOM 724 C CA . VAL A 1 96 ? -4.936 -8.491 5.070 1.00 97.75 96 VAL A CA 1
ATOM 725 C C . VAL A 1 96 ? -5.451 -7.717 3.876 1.00 97.75 96 VAL A C 1
ATOM 727 O O . VAL A 1 96 ? -6.661 -7.653 3.662 1.00 97.75 96 VAL A O 1
ATOM 730 N N . CYS A 1 97 ? -4.538 -7.159 3.090 1.00 98.19 97 CYS A N 1
ATOM 731 C CA . CYS A 1 97 ? -4.860 -6.389 1.901 1.00 98.19 97 CYS A CA 1
ATOM 732 C C . CYS A 1 97 ? -4.394 -7.132 0.651 1.00 98.19 97 CYS A C 1
ATOM 734 O O . CYS A 1 97 ? -3.212 -7.459 0.517 1.00 98.19 97 CYS A O 1
ATOM 736 N N . LYS A 1 98 ? -5.311 -7.373 -0.287 1.00 98.56 98 LYS A N 1
ATOM 737 C CA . LYS A 1 98 ? -4.963 -7.779 -1.648 1.00 98.56 98 LYS A CA 1
ATOM 738 C C . LYS A 1 98 ? -4.584 -6.526 -2.420 1.00 98.56 98 LYS A C 1
ATOM 740 O O . LYS A 1 98 ? -5.296 -5.526 -2.371 1.00 98.56 98 LYS A O 1
ATOM 745 N N . VAL A 1 99 ? -3.453 -6.572 -3.109 1.00 98.56 99 VAL A N 1
ATOM 746 C CA . VAL A 1 99 ? -2.894 -5.396 -3.773 1.00 98.56 99 VAL A CA 1
ATOM 747 C C . VAL A 1 99 ? -2.462 -5.697 -5.198 1.00 98.56 99 VAL A C 1
ATOM 749 O O . VAL A 1 99 ? -1.964 -6.787 -5.497 1.00 98.56 99 VAL A O 1
ATOM 752 N N . VAL A 1 100 ? -2.637 -4.708 -6.069 1.00 98.44 100 VAL A N 1
ATOM 753 C CA . VAL A 1 100 ? -2.218 -4.742 -7.471 1.00 98.44 100 VAL A CA 1
ATOM 754 C C . VAL A 1 100 ? -1.664 -3.370 -7.842 1.00 98.44 100 VAL A C 1
ATOM 756 O O . VAL A 1 100 ? -2.243 -2.348 -7.486 1.00 98.44 100 VAL A O 1
ATOM 759 N N . ALA A 1 101 ? -0.541 -3.345 -8.551 1.00 98.31 101 ALA A N 1
ATOM 760 C CA . ALA A 1 101 ? -0.026 -2.152 -9.203 1.00 98.31 101 ALA A CA 1
ATOM 761 C C . ALA A 1 101 ? -0.099 -2.333 -10.722 1.00 98.31 101 ALA A C 1
ATOM 763 O O . ALA A 1 101 ? 0.308 -3.380 -11.242 1.00 98.31 101 ALA A O 1
ATOM 764 N N . LEU A 1 102 ? -0.613 -1.316 -11.412 1.00 97.94 102 LEU A N 1
ATOM 765 C CA . LEU A 1 102 ? -0.817 -1.307 -12.857 1.00 97.94 102 LEU A CA 1
ATOM 766 C C . LEU A 1 102 ? 0.011 -0.206 -13.522 1.00 97.94 102 LEU A C 1
ATOM 768 O O . LEU A 1 102 ? 0.225 0.853 -12.934 1.00 97.94 102 LEU A O 1
ATOM 772 N N . VAL A 1 103 ? 0.424 -0.432 -14.767 1.00 97.19 103 VAL A N 1
ATOM 773 C CA . VAL A 1 103 ? 0.941 0.602 -15.677 1.00 97.19 103 VAL A CA 1
ATOM 774 C C . VAL A 1 103 ? 0.240 0.429 -17.018 1.00 97.19 103 VAL A C 1
ATOM 776 O O . VAL A 1 103 ? 0.280 -0.656 -17.594 1.00 97.19 103 VAL A O 1
ATOM 779 N N . ASN A 1 104 ? -0.418 1.482 -17.515 1.00 94.12 104 ASN A N 1
ATOM 780 C CA . ASN A 1 104 ? -1.218 1.437 -18.749 1.00 94.12 104 ASN A CA 1
ATOM 781 C C . ASN A 1 104 ? -2.238 0.274 -18.765 1.00 94.12 104 ASN A C 1
ATOM 783 O O . ASN A 1 104 ? -2.425 -0.387 -19.785 1.00 94.12 104 ASN A O 1
ATOM 787 N N . GLY A 1 105 ? -2.849 -0.022 -17.611 1.00 94.25 105 GLY A N 1
ATOM 788 C CA . GLY A 1 105 ? -3.789 -1.135 -17.431 1.00 94.25 105 GLY A CA 1
ATOM 789 C C . GLY A 1 105 ? -3.167 -2.536 -17.316 1.00 94.25 105 GLY A C 1
ATOM 790 O O . GLY A 1 105 ? -3.896 -3.487 -17.043 1.00 94.25 105 GLY A O 1
ATOM 791 N N . ALA A 1 106 ? -1.850 -2.695 -17.481 1.00 96.25 106 ALA A N 1
ATOM 792 C CA . ALA A 1 106 ? -1.161 -3.977 -17.317 1.00 96.25 106 ALA A CA 1
ATOM 793 C C . ALA A 1 106 ? -0.673 -4.181 -15.874 1.00 96.25 106 ALA A C 1
ATOM 795 O O . ALA A 1 106 ? -0.110 -3.268 -15.272 1.00 96.25 106 ALA A O 1
ATOM 796 N N . GLU A 1 107 ? -0.853 -5.385 -15.324 1.00 97.62 107 GLU A N 1
ATOM 797 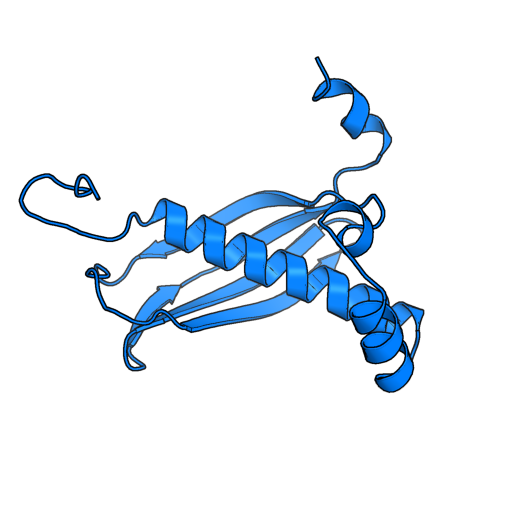C CA . GLU A 1 107 ? -0.373 -5.745 -13.984 1.00 97.62 107 GLU A CA 1
ATOM 798 C C . GLU A 1 107 ? 1.156 -5.846 -13.944 1.00 97.62 107 GLU A C 1
ATOM 800 O O . GLU A 1 107 ? 1.729 -6.786 -14.486 1.00 97.62 107 GLU A O 1
ATOM 805 N N . ILE A 1 108 ? 1.813 -4.929 -13.230 1.00 97.62 108 ILE A N 1
ATOM 806 C CA . ILE A 1 108 ? 3.277 -4.942 -13.060 1.00 97.62 108 ILE A CA 1
ATOM 807 C C . ILE A 1 108 ? 3.705 -5.552 -11.721 1.00 97.62 108 ILE A C 1
ATOM 809 O O . ILE A 1 108 ? 4.835 -6.015 -11.562 1.00 97.62 108 ILE A O 1
ATOM 813 N N . SER A 1 109 ? 2.803 -5.598 -10.739 1.00 98.00 109 SER A N 1
ATOM 814 C CA . SER A 1 109 ? 3.051 -6.195 -9.426 1.00 98.00 109 SER A CA 1
ATOM 815 C C . SER A 1 109 ? 1.733 -6.567 -8.765 1.00 98.00 109 SER A C 1
ATOM 817 O O . SER A 1 109 ? 0.768 -5.811 -8.847 1.00 98.00 109 SER A O 1
ATOM 819 N N . LYS A 1 110 ? 1.678 -7.710 -8.082 1.00 98.38 110 LYS A N 1
ATOM 820 C CA . LYS A 1 110 ? 0.474 -8.132 -7.356 1.00 98.38 110 LYS A CA 1
ATOM 821 C C . LYS A 1 110 ? 0.772 -9.043 -6.184 1.00 98.38 110 LYS A C 1
ATOM 823 O O . LYS A 1 110 ? 1.802 -9.716 -6.154 1.00 98.38 110 LYS A O 1
ATOM 828 N N . GLY A 1 111 ? -0.175 -9.122 -5.259 1.00 98.25 111 GLY A N 1
ATOM 829 C CA . GLY A 1 111 ? -0.147 -10.108 -4.192 1.00 98.25 111 GLY A CA 1
ATOM 830 C C . GLY A 1 111 ? -0.899 -9.649 -2.956 1.00 98.25 111 GLY A C 1
ATOM 831 O O . GLY A 1 111 ? -1.991 -9.091 -3.059 1.00 98.25 111 GLY A O 1
ATOM 832 N N . GLN A 1 112 ? -0.317 -9.917 -1.792 1.00 98.50 112 GLN A N 1
ATOM 833 C CA . GLN A 1 112 ? -0.928 -9.653 -0.498 1.00 98.50 112 GLN A CA 1
ATOM 834 C C . GLN A 1 112 ? 0.052 -8.937 0.432 1.00 98.50 112 GLN A C 1
ATOM 836 O O . GLN A 1 112 ? 1.223 -9.311 0.520 1.00 98.50 112 GLN A O 1
ATOM 841 N N . LEU A 1 113 ? -0.455 -7.943 1.154 1.00 98.19 113 LEU A N 1
ATOM 842 C CA . LEU A 1 113 ? 0.227 -7.275 2.255 1.00 98.19 113 LEU A CA 1
ATOM 843 C C . LEU A 1 113 ? -0.537 -7.514 3.552 1.00 98.19 113 LEU A C 1
ATOM 845 O O . LEU A 1 113 ? -1.768 -7.502 3.555 1.00 98.19 113 LEU A O 1
ATOM 849 N N . THR A 1 114 ? 0.196 -7.671 4.650 1.00 97.56 114 THR A N 1
ATOM 850 C CA . THR A 1 114 ? -0.391 -7.816 5.984 1.00 97.56 114 THR A CA 1
ATOM 851 C C . THR A 1 114 ? 0.133 -6.713 6.910 1.00 97.56 114 THR A C 1
ATOM 853 O O . THR A 1 114 ? 1.125 -6.923 7.619 1.00 97.56 114 THR A O 1
ATOM 856 N N . PRO A 1 115 ? -0.438 -5.496 6.880 1.00 95.69 115 PRO A N 1
ATOM 857 C CA . PRO A 1 115 ? -0.109 -4.475 7.866 1.00 95.69 115 PRO A CA 1
ATOM 858 C C . PRO A 1 115 ? -0.734 -4.783 9.233 1.00 95.69 115 PRO A C 1
ATOM 860 O O . PRO A 1 115 ? -1.796 -5.401 9.327 1.00 95.69 115 PRO A O 1
ATOM 863 N N . ALA A 1 116 ? -0.073 -4.329 10.296 1.00 93.50 116 ALA A N 1
ATOM 864 C CA . ALA A 1 116 ? -0.574 -4.417 11.660 1.00 93.50 116 ALA A CA 1
ATOM 865 C C . ALA A 1 116 ? -0.391 -3.093 12.407 1.00 93.50 116 ALA A C 1
ATOM 867 O O . ALA A 1 116 ? 0.628 -2.422 12.239 1.00 93.50 116 ALA A O 1
ATOM 868 N N . THR A 1 117 ? -1.359 -2.727 13.241 1.00 90.62 117 THR A N 1
ATOM 869 C CA . THR A 1 117 ? -1.273 -1.591 14.157 1.00 90.62 117 THR A CA 1
ATOM 870 C C . THR A 1 117 ? -0.305 -1.921 15.285 1.00 90.62 117 THR A C 1
ATOM 872 O O . THR A 1 117 ? -0.456 -2.927 15.980 1.00 90.62 117 THR A O 1
ATOM 875 N N . LEU A 1 118 ? 0.679 -1.052 15.482 1.00 86.25 118 LEU A N 1
ATOM 876 C CA . LEU A 1 118 ? 1.603 -1.115 16.598 1.00 86.25 118 LEU A CA 1
ATOM 877 C C . LEU A 1 118 ? 0.910 -0.566 17.857 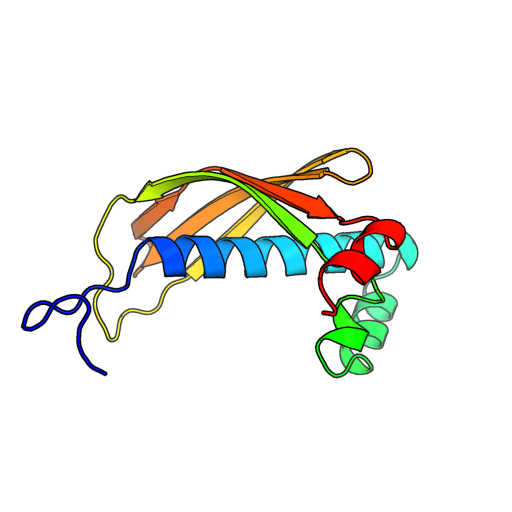1.00 86.25 118 LEU A C 1
ATOM 879 O O . LEU A 1 118 ? 0.374 0.546 17.817 1.00 86.25 118 LEU A O 1
ATOM 883 N N . PRO A 1 119 ? 0.911 -1.304 18.980 1.00 79.00 119 PRO A N 1
ATOM 884 C CA . PRO A 1 119 ? 0.344 -0.803 20.220 1.00 79.00 119 PRO A CA 1
ATOM 885 C C . PRO A 1 119 ? 1.155 0.396 20.744 1.00 79.00 119 PRO A C 1
ATOM 887 O O . PRO A 1 119 ? 2.383 0.413 20.605 1.00 79.00 119 PRO A O 1
ATOM 890 N N . PRO A 1 120 ? 0.514 1.372 21.417 1.00 72.19 120 PRO A N 1
ATOM 891 C CA . PRO A 1 120 ? 1.200 2.569 21.904 1.00 72.19 120 PRO A CA 1
ATOM 892 C C . PRO A 1 120 ? 2.363 2.288 22.863 1.00 72.19 120 PRO A C 1
ATOM 894 O O . PRO A 1 120 ? 3.314 3.061 22.927 1.00 72.19 120 PRO A O 1
ATOM 897 N N . THR A 1 121 ? 2.318 1.162 23.579 1.00 73.75 121 THR A N 1
ATOM 898 C CA . THR A 1 121 ? 3.382 0.710 24.486 1.00 73.75 121 THR A CA 1
ATOM 899 C C . THR A 1 121 ? 4.715 0.459 23.782 1.00 73.75 121 THR A C 1
ATOM 901 O O . THR A 1 121 ? 5.753 0.587 24.419 1.00 73.75 121 THR A O 1
ATOM 904 N N . MET A 1 122 ? 4.705 0.154 22.481 1.00 68.75 122 MET A N 1
ATOM 905 C CA . MET A 1 122 ? 5.917 -0.101 21.694 1.00 68.75 122 MET A CA 1
ATOM 906 C C . MET A 1 122 ? 6.438 1.137 20.949 1.00 68.75 122 MET A C 1
ATOM 908 O O . MET A 1 122 ? 7.496 1.079 20.332 1.00 68.75 122 MET A O 1
ATOM 912 N N . LEU A 1 123 ? 5.745 2.282 21.014 1.00 64.06 123 LEU A N 1
ATOM 913 C CA . LEU A 1 123 ? 6.205 3.527 20.379 1.00 64.06 123 LEU A CA 1
ATOM 914 C C . LEU A 1 123 ? 7.435 4.133 21.081 1.00 64.06 123 LEU A C 1
ATOM 916 O O . LEU A 1 123 ? 8.221 4.821 20.436 1.00 64.06 123 LEU A O 1
ATOM 920 N N . GLY A 1 124 ? 7.621 3.869 22.380 1.00 60.00 124 GLY A N 1
ATOM 921 C CA . GLY A 1 124 ? 8.747 4.387 23.169 1.00 60.00 124 GLY A CA 1
ATOM 922 C C . GLY A 1 124 ? 10.096 3.710 22.896 1.00 60.00 124 GLY A C 1
ATOM 923 O O . GLY A 1 124 ? 11.130 4.272 23.241 1.00 60.00 124 GLY A O 1
ATOM 924 N N . GLU A 1 125 ? 10.109 2.537 22.258 1.00 58.59 125 GLU A N 1
ATOM 925 C CA . GLU A 1 125 ? 11.335 1.763 21.998 1.00 58.59 125 GLU A CA 1
ATOM 926 C C . GLU A 1 125 ? 12.070 2.199 20.716 1.00 58.59 125 GLU A C 1
ATOM 928 O O . GLU A 1 125 ? 13.239 1.873 20.533 1.00 58.59 125 GLU A O 1
ATOM 933 N N . PHE A 1 126 ? 11.415 2.980 19.848 1.00 55.06 126 PHE A N 1
ATOM 934 C CA . PHE A 1 126 ? 11.972 3.477 18.578 1.00 55.06 126 PHE A CA 1
ATOM 935 C C . PHE A 1 126 ? 12.299 4.982 18.598 1.00 55.06 126 PHE A C 1
ATOM 937 O O . PHE A 1 126 ? 12.564 5.570 17.551 1.00 55.06 126 PHE A O 1
ATOM 944 N N . GLY A 1 127 ? 12.247 5.615 19.777 1.00 47.00 127 GLY A N 1
ATOM 945 C CA . GLY A 1 127 ? 12.501 7.046 19.989 1.00 47.00 127 GLY A CA 1
ATOM 946 C C . GLY A 1 127 ? 13.869 7.375 20.601 1.00 47.00 127 GLY A C 1
ATOM 947 O O . GLY A 1 127 ? 13.978 8.406 21.266 1.00 47.00 127 GLY A O 1
ATOM 948 N N . GLY A 1 128 ? 14.865 6.495 20.436 1.00 37.66 128 GLY A N 1
ATOM 949 C CA . GLY A 1 128 ? 16.244 6.660 20.918 1.00 37.66 128 GLY A CA 1
ATOM 950 C C . GLY A 1 128 ? 17.243 6.915 19.799 1.00 37.66 128 GLY A C 1
ATOM 951 O O . GLY A 1 128 ? 17.089 6.284 18.729 1.00 37.66 128 GLY A O 1
#

Secondary structure (DSSP, 8-state):
---SSTTS----HHHHHHHHHHHHHHHHHHHHHHHHH--HHHHHHHHHT--HHHHHHTT--EEEEEEEEEE-SPPPTTPPEEEEEEEEEEETTEEEEEEEEEETTEEEEEEEEEEEEPPGGGGGGG--

Radius of gyration: 16.69 Å; chains: 1; bounding box: 45×31×43 Å

Foldseek 3Di:
DQAPPHVDRFDDPVVVVVVLVVVQVLVVLLVVVCVVVVDPVSSVVLVVPQDDPCSSCVLWDKDWPDDDKDFDATDHPPWDKDKDWDFPDDDPFKTKIWIFIDTPNHTGMTDIIIMGTDDNVCPVVPPD

pLDDT: mean 87.86, std 12.72, range [37.66, 98.56]